Protein AF-A0A1T4RBI8-F1 (afdb_monomer)

Foldseek 3Di:
DQDPVNVCVVPDDPDDPQKDFPDWDADPVVRDIDTDIDGPDQWDADPNDTDGDDDPVVVVD

Nearest PDB structures (foldseek):
  8hl2-assembly1_S27E  TM=2.124E-01  e=9.469E+00  Sulfolobus acidocaldarius DSM 639

Sequence (61 aa):
MMTTEDILSKLLLHNNNDWEIENVTCDDSTEEIHIMLKYRYDTIKVEEKEFPIFDFRHERS

Radius of gyration: 14.95 Å; Cα contacts (8 Å, |Δi|>4): 52; chains: 1; bounding box: 37×26×37 Å

Mean predicted aligned error: 9.12 Å

Secondary structure (DSSP, 8-state):
---HHHHHHHHS-S--TTEEEEEEEEETTTTEEEEEEEESSSEEEETTEEEE----GGGG-

Organism: NCBI:txid28136

Structure (mmCIF, N/CA/C/O backbone):
data_AF-A0A1T4RBI8-F1
#
_entry.id   AF-A0A1T4RBI8-F1
#
loop_
_atom_site.group_PDB
_atom_site.id
_atom_site.type_symbol
_atom_site.label_atom_id
_atom_site.label_alt_id
_atom_site.label_comp_id
_atom_site.label_asym_id
_atom_site.label_entity_id
_atom_site.label_seq_id
_atom_site.pdbx_PDB_ins_code
_atom_site.Cartn_x
_atom_site.Cartn_y
_atom_site.Cartn_z
_atom_site.occupancy
_atom_site.B_iso_or_equiv
_atom_site.auth_seq_id
_atom_site.auth_comp_id
_atom_site.auth_asym_id
_atom_site.auth_atom_id
_atom_site.pdbx_PDB_model_num
ATOM 1 N N . MET A 1 1 ? -5.819 14.134 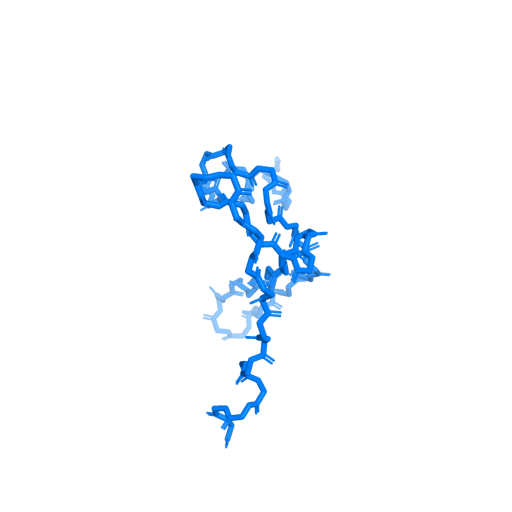22.634 1.00 51.06 1 MET A N 1
ATOM 2 C CA . MET A 1 1 ? -6.485 13.175 21.730 1.00 51.06 1 MET A CA 1
ATOM 3 C C . MET A 1 1 ? -5.451 12.752 20.717 1.00 51.06 1 MET A C 1
ATOM 5 O O . MET A 1 1 ? -4.746 13.627 20.241 1.00 51.06 1 MET A O 1
ATOM 9 N N . MET A 1 2 ? -5.310 11.452 20.481 1.00 51.62 2 MET A N 1
ATOM 10 C CA . MET A 1 2 ? -4.399 10.911 19.474 1.00 51.62 2 MET A CA 1
ATOM 11 C C . MET A 1 2 ? -5.145 10.939 18.138 1.00 51.62 2 MET A C 1
ATOM 13 O O . MET A 1 2 ? -6.274 10.451 18.088 1.00 51.62 2 MET A O 1
ATOM 17 N N . THR A 1 3 ? -4.594 11.591 17.117 1.00 71.25 3 THR A N 1
ATOM 18 C CA . THR A 1 3 ? -5.262 11.701 15.814 1.00 71.25 3 THR A CA 1
ATOM 19 C C . THR A 1 3 ? -4.961 10.491 14.939 1.00 71.25 3 THR A C 1
ATOM 21 O O . THR A 1 3 ? -4.056 9.700 15.217 1.00 71.25 3 THR A O 1
ATOM 24 N N . THR A 1 4 ? -5.714 10.338 13.853 1.00 54.38 4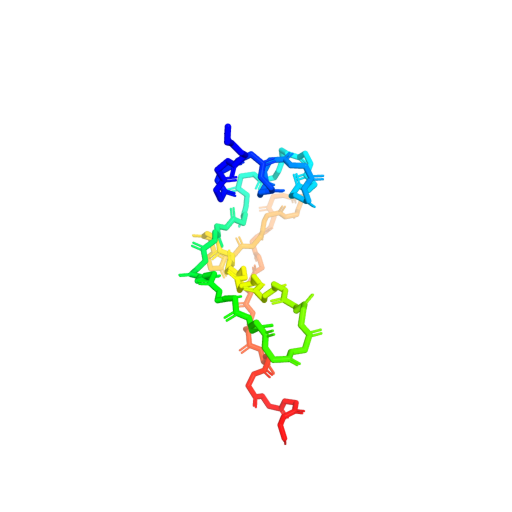 THR A N 1
ATOM 25 C CA . THR A 1 4 ? -5.436 9.316 12.842 1.00 54.38 4 THR A CA 1
ATOM 26 C C . THR A 1 4 ? -4.013 9.469 12.295 1.00 54.38 4 THR A C 1
ATOM 28 O O . THR A 1 4 ? -3.315 8.472 12.131 1.00 54.38 4 THR A O 1
ATOM 31 N N . GLU A 1 5 ? -3.519 10.701 12.119 1.00 59.94 5 GLU A N 1
ATOM 32 C CA . GLU A 1 5 ? -2.128 10.963 11.724 1.00 59.94 5 GLU A CA 1
ATOM 33 C C . GLU A 1 5 ? -1.103 10.491 12.777 1.00 59.94 5 GLU A C 1
ATOM 35 O O . GLU A 1 5 ? -0.045 9.964 12.421 1.00 59.94 5 GLU A O 1
ATOM 40 N N . ASP A 1 6 ? -1.417 10.598 14.073 1.00 61.34 6 ASP A N 1
ATOM 41 C CA . ASP A 1 6 ? -0.550 10.119 15.161 1.00 61.34 6 ASP A CA 1
ATOM 42 C C . ASP A 1 6 ? -0.452 8.584 15.216 1.00 61.34 6 ASP A C 1
ATOM 44 O O . ASP A 1 6 ? 0.569 8.036 15.637 1.00 61.34 6 ASP A O 1
ATOM 48 N N . ILE A 1 7 ? -1.510 7.875 14.814 1.00 63.66 7 ILE A N 1
ATOM 49 C CA . ILE A 1 7 ? -1.528 6.407 14.719 1.00 63.66 7 ILE A CA 1
ATOM 50 C C . ILE A 1 7 ? -0.758 5.964 13.471 1.00 63.66 7 ILE A C 1
ATOM 52 O O . ILE A 1 7 ? 0.123 5.104 13.548 1.00 63.66 7 ILE A O 1
ATOM 56 N N . LEU A 1 8 ? -1.036 6.605 12.334 1.00 59.75 8 LEU A N 1
ATOM 57 C CA . LEU A 1 8 ? -0.381 6.327 11.058 1.00 59.75 8 LEU A CA 1
ATOM 58 C C . LEU A 1 8 ? 1.131 6.570 11.130 1.00 59.75 8 LEU A C 1
ATOM 60 O O . LEU A 1 8 ? 1.894 5.735 10.662 1.00 59.75 8 LEU A O 1
ATOM 64 N N . SER A 1 9 ? 1.588 7.641 11.785 1.00 61.28 9 SER A N 1
ATOM 65 C CA . SER A 1 9 ? 3.024 7.930 11.948 1.00 61.28 9 SER A CA 1
ATOM 66 C C . SER A 1 9 ? 3.786 6.906 12.803 1.00 61.28 9 SER A C 1
ATOM 68 O O . SER A 1 9 ? 5.004 6.796 12.677 1.00 61.28 9 SER A O 1
ATOM 70 N N . LYS A 1 10 ? 3.089 6.145 13.659 1.00 63.50 10 LYS A N 1
ATOM 71 C CA . LYS A 1 10 ? 3.676 5.078 14.489 1.00 63.50 10 LYS A CA 1
ATOM 72 C C . LYS A 1 10 ? 3.622 3.697 13.832 1.00 63.50 10 LYS A C 1
ATOM 74 O O . LYS A 1 10 ? 4.442 2.849 14.170 1.00 63.50 10 LYS A O 1
ATOM 79 N N . LEU A 1 11 ? 2.662 3.468 12.931 1.00 61.38 11 LEU A N 1
ATOM 80 C CA . LEU A 1 11 ? 2.491 2.209 12.192 1.00 61.38 11 LEU A CA 1
ATOM 81 C C . LEU A 1 11 ? 3.271 2.187 10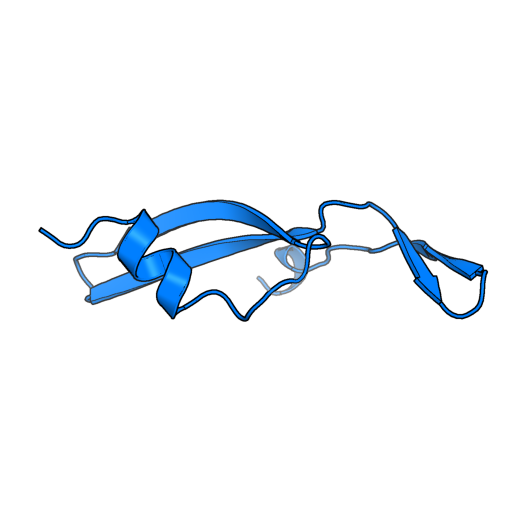.872 1.00 61.38 11 LEU A C 1
ATOM 83 O O . LEU A 1 11 ? 3.771 1.141 10.459 1.00 61.38 11 LEU A O 1
ATOM 87 N N . LEU A 1 12 ? 3.361 3.331 10.193 1.00 57.34 12 LEU A N 1
ATOM 88 C CA . LEU A 1 12 ? 3.968 3.430 8.875 1.00 57.34 12 LEU A CA 1
ATOM 89 C C . LEU A 1 12 ? 5.483 3.544 9.014 1.00 57.34 12 LEU A C 1
ATOM 91 O O . LEU A 1 12 ? 6.040 4.606 9.288 1.00 57.34 12 LEU A O 1
ATOM 95 N N . LEU A 1 13 ? 6.115 2.383 8.826 1.00 56.16 13 LEU A N 1
ATOM 96 C CA . LEU A 1 13 ? 7.514 2.175 8.474 1.00 56.16 13 LEU A CA 1
ATOM 97 C C . LEU A 1 13 ? 8.136 3.420 7.832 1.00 56.16 13 LEU A C 1
ATOM 99 O O . LEU A 1 13 ? 7.713 3.884 6.775 1.00 56.16 13 LEU A O 1
ATOM 103 N N . HIS A 1 14 ? 9.156 3.932 8.511 1.00 47.75 14 HIS A N 1
ATOM 104 C CA . HIS A 1 14 ? 10.006 5.031 8.091 1.00 47.75 14 HIS A CA 1
ATOM 105 C C . HIS A 1 14 ? 10.213 5.117 6.568 1.00 47.75 14 HIS A C 1
ATOM 107 O O . HIS A 1 14 ? 10.752 4.199 5.957 1.00 47.75 14 HIS A O 1
ATOM 113 N N . ASN A 1 15 ? 9.911 6.291 6.005 1.00 48.97 15 ASN A N 1
ATOM 114 C CA . ASN A 1 15 ? 10.625 6.863 4.861 1.00 48.97 15 ASN A CA 1
ATOM 115 C C . ASN A 1 15 ? 10.766 5.960 3.624 1.00 48.97 15 ASN A C 1
ATOM 117 O O . ASN A 1 15 ? 11.873 5.802 3.108 1.00 48.97 15 ASN A O 1
ATOM 121 N N . ASN A 1 16 ? 9.664 5.450 3.070 1.00 60.50 16 ASN A N 1
ATOM 122 C CA . ASN A 1 16 ? 9.693 5.152 1.642 1.00 60.50 16 ASN A CA 1
ATOM 123 C C . ASN A 1 16 ? 8.668 5.989 0.868 1.00 60.50 16 ASN A C 1
ATOM 125 O O . ASN A 1 16 ? 7.467 5.747 0.938 1.00 60.50 16 ASN A O 1
ATOM 129 N N . ASN A 1 17 ? 9.176 6.987 0.134 1.00 69.69 17 ASN A N 1
ATOM 130 C CA . ASN A 1 17 ? 8.409 7.872 -0.754 1.00 69.69 17 ASN A CA 1
ATOM 131 C C . ASN A 1 17 ? 7.749 7.127 -1.926 1.00 69.69 17 ASN A C 1
ATOM 133 O O . ASN A 1 17 ? 6.995 7.740 -2.685 1.00 69.69 17 ASN A O 1
ATOM 137 N N . ASP A 1 18 ? 8.046 5.8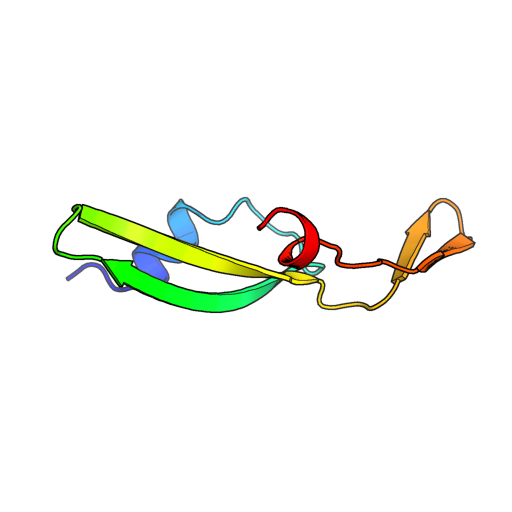39 -2.069 1.00 76.44 18 ASP A N 1
ATOM 138 C CA . ASP A 1 18 ? 7.506 4.961 -3.098 1.00 76.44 18 ASP A CA 1
ATOM 139 C C . ASP A 1 18 ? 6.062 4.530 -2.821 1.00 76.44 18 ASP A C 1
ATOM 141 O O . ASP A 1 18 ? 5.385 4.078 -3.741 1.00 76.44 18 ASP A O 1
ATOM 145 N N . TRP A 1 19 ? 5.581 4.662 -1.581 1.00 78.88 19 TRP A N 1
ATOM 146 C CA . TRP A 1 19 ? 4.234 4.261 -1.179 1.00 78.88 19 TRP A CA 1
ATOM 147 C C . TRP A 1 19 ? 3.401 5.460 -0.743 1.00 78.88 19 TRP A C 1
ATOM 149 O O . TRP A 1 19 ? 3.883 6.380 -0.082 1.00 78.88 19 TRP A O 1
ATOM 159 N N . GLU A 1 20 ? 2.120 5.422 -1.076 1.00 80.75 20 GLU A N 1
ATOM 160 C CA . GLU A 1 20 ? 1.130 6.382 -0.616 1.00 80.75 20 GLU A CA 1
ATOM 161 C C . GLU A 1 20 ? -0.077 5.663 -0.015 1.00 80.75 20 GLU A C 1
ATOM 163 O O . GLU A 1 20 ? -0.437 4.551 -0.408 1.00 80.75 20 GLU A O 1
ATOM 168 N N . ILE A 1 21 ? -0.686 6.302 0.981 1.00 82.88 21 ILE A N 1
ATOM 169 C CA . ILE A 1 21 ? -1.918 5.806 1.583 1.00 82.88 21 ILE A CA 1
ATOM 170 C C . ILE A 1 21 ? -3.042 6.072 0.589 1.00 82.88 21 ILE A C 1
ATOM 172 O O . ILE A 1 21 ? -3.312 7.218 0.235 1.00 82.88 21 ILE A O 1
ATOM 176 N N . GLU A 1 22 ? -3.683 5.005 0.137 1.00 83.81 22 GLU A N 1
ATOM 177 C CA . GLU A 1 22 ? -4.851 5.079 -0.730 1.00 83.81 22 GLU A CA 1
ATOM 178 C C . GLU A 1 22 ? -6.125 5.268 0.089 1.00 83.81 22 GLU A C 1
ATOM 180 O O . GLU A 1 22 ? -6.968 6.093 -0.257 1.00 83.81 22 GLU A O 1
ATOM 185 N N . ASN A 1 23 ? -6.254 4.521 1.189 1.00 83.81 23 ASN A N 1
ATOM 186 C CA . ASN A 1 23 ? -7.427 4.565 2.049 1.00 83.81 23 ASN A CA 1
ATOM 187 C C . ASN A 1 23 ? -7.095 4.125 3.481 1.00 83.81 23 ASN A C 1
ATOM 189 O O . ASN A 1 23 ? -6.184 3.324 3.700 1.00 83.81 23 ASN A O 1
ATOM 193 N N . VAL A 1 24 ? -7.868 4.619 4.445 1.00 85.00 24 VAL A N 1
ATOM 194 C CA . VAL A 1 24 ? -7.827 4.182 5.844 1.00 85.00 24 VAL A CA 1
ATOM 195 C C . VAL A 1 24 ? -9.256 3.965 6.310 1.00 85.00 24 VAL A C 1
ATOM 197 O O . VAL A 1 24 ? -10.076 4.878 6.234 1.00 85.00 24 VAL A O 1
ATOM 200 N N . THR A 1 25 ? -9.551 2.772 6.814 1.00 88.50 25 THR A N 1
ATOM 201 C CA . THR A 1 25 ? -10.854 2.442 7.396 1.00 88.50 25 THR A CA 1
ATOM 202 C C . THR A 1 25 ? -10.672 1.891 8.801 1.00 88.50 25 THR A C 1
ATOM 204 O O . THR A 1 25 ? -9.746 1.128 9.065 1.00 88.50 25 THR A O 1
ATOM 207 N N . CYS A 1 26 ? -11.553 2.300 9.709 1.00 89.88 26 CYS A N 1
ATOM 208 C CA . CYS A 1 26 ? -11.616 1.780 11.070 1.00 89.88 26 CYS A CA 1
ATOM 209 C C . CYS A 1 26 ? -12.789 0.805 11.150 1.00 89.88 26 CYS A C 1
ATOM 211 O O . CYS A 1 26 ? -13.900 1.165 10.755 1.00 89.88 26 CYS A O 1
ATOM 213 N N . ASP A 1 27 ? -12.533 -0.410 11.622 1.00 89.62 27 ASP A N 1
ATOM 214 C CA . ASP A 1 27 ? -13.564 -1.376 11.975 1.00 89.62 27 ASP A CA 1
ATOM 215 C C . ASP A 1 27 ? -13.670 -1.442 13.501 1.00 89.62 27 ASP A C 1
ATOM 217 O O . ASP A 1 27 ? -12.970 -2.194 14.181 1.00 89.62 27 ASP A O 1
ATOM 221 N N . ASP A 1 28 ? -14.572 -0.624 14.046 1.00 89.00 28 ASP A N 1
ATOM 222 C CA . ASP A 1 28 ? -14.829 -0.563 15.487 1.00 89.00 28 ASP A CA 1
ATOM 223 C C . ASP A 1 28 ? -15.451 -1.863 16.025 1.00 89.00 28 ASP A C 1
ATOM 225 O O . ASP A 1 28 ? -15.461 -2.084 17.234 1.00 89.00 28 ASP A O 1
ATOM 229 N N . SER A 1 29 ? -15.990 -2.727 15.154 1.00 90.81 29 SER A N 1
ATOM 230 C CA . SER A 1 29 ? -16.600 -3.993 15.570 1.00 90.81 29 SER A CA 1
ATOM 231 C C . SER A 1 29 ? -15.563 -5.069 15.883 1.00 90.81 29 SER A C 1
ATOM 233 O O . SER A 1 29 ? -15.806 -5.924 16.737 1.00 90.81 29 SER A O 1
ATOM 235 N N . THR A 1 30 ? -14.405 -5.005 15.225 1.00 92.50 30 THR A N 1
ATOM 236 C CA . THR A 1 30 ? -13.277 -5.923 15.421 1.00 92.50 30 THR A CA 1
ATOM 237 C C . THR A 1 30 ? -12.077 -5.261 16.098 1.00 92.50 30 THR A C 1
ATOM 239 O O . THR A 1 30 ? -11.086 -5.939 16.357 1.00 92.50 30 THR A O 1
ATOM 242 N N . GLU A 1 31 ? -12.173 -3.968 16.432 1.00 91.06 31 GLU A N 1
ATOM 243 C CA . GLU A 1 31 ? -11.063 -3.147 16.938 1.00 91.06 31 GLU A CA 1
ATOM 244 C C . GLU A 1 31 ? -9.858 -3.131 15.974 1.00 91.06 31 GLU A C 1
ATOM 246 O O . GLU A 1 31 ? -8.696 -3.108 16.389 1.00 91.0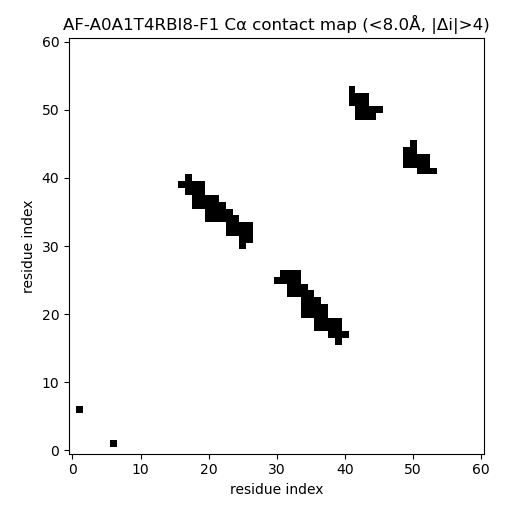6 31 GLU A O 1
ATOM 251 N N . GLU A 1 32 ? -10.128 -3.129 14.665 1.00 88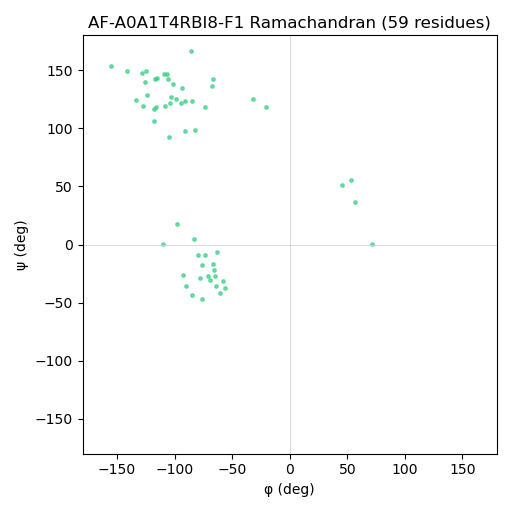.88 32 GLU A N 1
ATOM 252 C CA . GLU A 1 32 ? -9.107 -3.153 13.618 1.00 88.88 32 GLU A CA 1
ATOM 253 C C . GLU A 1 32 ? -9.005 -1.820 12.868 1.00 88.88 32 GLU A C 1
ATOM 255 O O . GLU A 1 32 ? -9.984 -1.119 12.620 1.00 88.88 32 GLU A O 1
ATOM 260 N N . ILE A 1 33 ? -7.789 -1.486 12.434 1.00 85.44 33 ILE A N 1
ATOM 261 C CA . ILE A 1 33 ? -7.535 -0.376 11.513 1.00 85.44 33 ILE A CA 1
ATOM 262 C C . ILE A 1 33 ? -6.974 -0.972 10.230 1.00 85.44 33 ILE A C 1
ATOM 264 O O . ILE A 1 33 ? -5.903 -1.580 10.231 1.00 85.44 33 ILE A O 1
ATOM 268 N N . HIS A 1 34 ? -7.687 -0.792 9.123 1.00 85.62 34 HIS A N 1
ATOM 269 C CA . HIS A 1 34 ? -7.253 -1.245 7.808 1.00 85.62 34 HIS A CA 1
ATOM 270 C C . HIS A 1 34 ? -6.649 -0.071 7.047 1.00 85.62 34 HIS A C 1
ATOM 272 O O . HIS A 1 34 ? -7.272 0.978 6.877 1.00 85.62 34 HIS A O 1
ATOM 278 N N . ILE A 1 35 ? -5.417 -0.251 6.578 1.00 83.38 35 ILE A N 1
ATOM 279 C CA . ILE A 1 35 ? -4.686 0.753 5.805 1.00 83.38 35 ILE A CA 1
ATOM 280 C C . ILE A 1 35 ? -4.407 0.158 4.430 1.00 83.38 35 ILE A C 1
ATOM 282 O O . ILE A 1 35 ? -3.682 -0.830 4.305 1.00 83.38 35 ILE A O 1
ATOM 286 N N . MET A 1 36 ? -4.963 0.772 3.391 1.00 83.31 36 MET A N 1
ATOM 287 C CA . MET A 1 36 ? -4.640 0.441 2.011 1.00 83.31 36 MET A CA 1
ATOM 288 C C . MET A 1 36 ? -3.494 1.323 1.533 1.00 83.31 36 MET A C 1
ATOM 290 O O . MET A 1 36 ? -3.581 2.551 1.550 1.00 83.31 36 MET A O 1
ATOM 294 N N . LEU A 1 37 ? -2.421 0.679 1.084 1.00 81.38 37 LEU A N 1
ATOM 295 C CA . LEU A 1 37 ? -1.269 1.332 0.474 1.00 81.38 37 LEU A CA 1
ATOM 296 C C . LEU A 1 37 ? -1.282 1.090 -1.032 1.00 81.38 37 LEU A C 1
ATOM 298 O O . LEU A 1 37 ? -1.586 -0.021 -1.474 1.00 81.38 37 LEU A O 1
ATOM 302 N N . LYS A 1 38 ? -0.888 2.091 -1.812 1.00 81.94 38 LYS A N 1
ATOM 303 C CA . LYS A 1 38 ? -0.587 1.946 -3.237 1.00 81.94 38 LYS A CA 1
ATOM 304 C C . LYS A 1 38 ? 0.820 2.446 -3.523 1.00 81.94 38 LYS A C 1
ATOM 306 O O . LYS A 1 38 ? 1.332 3.323 -2.827 1.00 81.94 38 LYS A O 1
ATOM 311 N N . TYR A 1 39 ? 1.462 1.855 -4.523 1.00 82.44 39 TYR A N 1
ATOM 312 C CA . TYR A 1 39 ? 2.709 2.407 -5.029 1.00 82.44 39 TYR A CA 1
ATOM 313 C C . TYR A 1 39 ? 2.420 3.750 -5.699 1.00 82.44 39 TYR A C 1
ATOM 315 O O . TYR A 1 39 ? 1.453 3.882 -6.444 1.00 82.44 39 TYR A O 1
ATOM 323 N N . ARG A 1 40 ? 3.271 4.741 -5.438 1.00 83.25 40 ARG A N 1
ATOM 324 C CA . ARG A 1 40 ? 3.209 6.062 -6.071 1.00 83.25 40 ARG A CA 1
ATOM 325 C C . ARG A 1 40 ? 3.613 6.011 -7.547 1.00 83.25 40 ARG A C 1
ATOM 327 O O . ARG A 1 40 ? 3.208 6.872 -8.323 1.00 83.25 40 ARG A O 1
ATOM 334 N N . TYR A 1 41 ? 4.445 5.042 -7.914 1.00 85.88 41 TYR A N 1
ATOM 335 C CA . TYR A 1 41 ? 5.014 4.909 -9.249 1.00 85.88 41 TYR A CA 1
ATOM 336 C C . TYR A 1 41 ? 4.557 3.606 -9.897 1.00 85.88 41 TYR A C 1
ATOM 338 O O . TYR A 1 41 ? 4.521 2.568 -9.241 1.00 85.88 41 TYR A O 1
ATOM 346 N N . ASP A 1 42 ? 4.302 3.646 -11.204 1.00 86.62 42 ASP A N 1
ATOM 347 C CA . ASP A 1 42 ? 3.947 2.459 -11.996 1.00 86.62 42 ASP A CA 1
ATOM 348 C C . ASP A 1 42 ? 5.152 1.533 -12.252 1.00 86.62 42 ASP A C 1
ATOM 350 O O . ASP A 1 42 ? 5.010 0.425 -12.770 1.00 86.62 42 ASP A O 1
ATOM 354 N N . THR A 1 43 ? 6.361 1.983 -11.904 1.00 86.50 43 THR A N 1
ATOM 355 C CA . THR A 1 43 ? 7.622 1.277 -12.147 1.00 86.50 43 THR A CA 1
ATOM 356 C C . THR A 1 43 ? 8.589 1.424 -10.974 1.00 86.50 43 THR A C 1
ATOM 358 O O . THR A 1 43 ? 8.638 2.483 -10.350 1.00 86.50 43 THR A O 1
ATOM 361 N N . ILE A 1 44 ? 9.440 0.421 -10.743 1.00 83.19 44 ILE A N 1
ATOM 362 C CA . ILE A 1 44 ? 10.616 0.522 -9.862 1.00 83.19 44 ILE A CA 1
ATOM 363 C C . ILE A 1 44 ? 11.911 0.581 -10.673 1.00 83.19 44 ILE A C 1
ATOM 365 O O . ILE A 1 44 ? 12.022 -0.062 -11.718 1.00 83.19 44 ILE A O 1
ATOM 369 N N . LYS A 1 45 ? 12.916 1.307 -10.172 1.00 81.69 45 LYS A N 1
ATOM 370 C CA . LYS A 1 45 ? 14.249 1.384 -10.784 1.00 81.69 45 LYS A CA 1
ATOM 371 C C . LYS A 1 45 ? 15.252 0.531 -10.007 1.00 81.69 45 LYS A C 1
ATOM 373 O O . LYS A 1 45 ? 15.484 0.776 -8.827 1.00 81.69 45 LYS A O 1
ATOM 378 N N . VAL A 1 46 ? 15.884 -0.431 -10.678 1.00 81.94 46 VAL A N 1
ATOM 379 C CA . VAL A 1 46 ? 16.947 -1.285 -10.122 1.00 81.94 46 VAL A CA 1
ATOM 380 C C . VAL A 1 46 ? 18.147 -1.224 -11.056 1.00 81.94 46 VAL A C 1
ATOM 382 O O . VAL A 1 46 ? 18.022 -1.580 -12.224 1.00 81.94 46 VAL A O 1
ATOM 385 N N . GLU A 1 47 ? 19.292 -0.748 -10.553 1.00 80.62 47 GLU A N 1
ATOM 386 C CA . GLU A 1 47 ? 20.554 -0.656 -11.314 1.00 80.62 47 GLU A CA 1
ATOM 387 C C . GLU A 1 47 ? 20.352 -0.077 -12.729 1.00 80.62 47 GLU A C 1
ATOM 389 O O . GLU A 1 47 ? 20.738 -0.660 -13.738 1.00 80.62 47 GLU A O 1
ATOM 394 N N . GLU A 1 48 ? 19.669 1.071 -12.783 1.00 83.81 48 GLU A N 1
ATOM 395 C CA . GLU A 1 48 ? 19.343 1.827 -14.005 1.00 83.81 48 GLU A CA 1
ATOM 396 C C . GLU A 1 48 ? 18.283 1.227 -14.938 1.00 83.81 48 GLU A C 1
ATOM 398 O O . GLU A 1 48 ? 17.921 1.869 -15.923 1.00 83.81 48 GLU A O 1
ATOM 403 N N . LYS A 1 49 ? 17.707 0.070 -14.606 1.00 82.06 49 LYS A N 1
ATOM 404 C CA .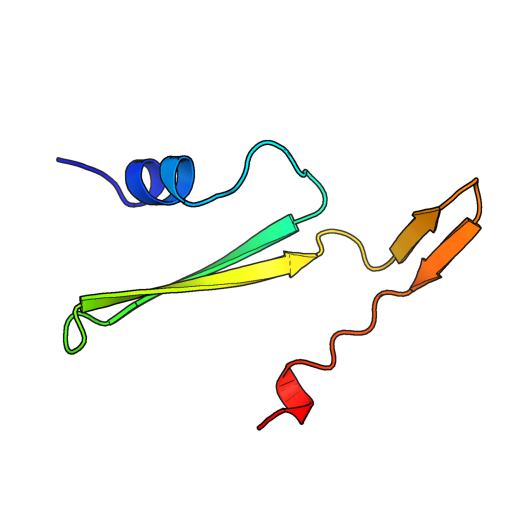 LYS A 1 49 ? 16.596 -0.530 -15.354 1.00 82.06 49 LYS A CA 1
ATOM 405 C C . LYS A 1 49 ? 15.262 -0.288 -14.663 1.00 82.06 49 LYS A C 1
ATOM 407 O O . LYS A 1 49 ? 15.161 -0.419 -13.445 1.00 82.06 49 LYS A O 1
ATOM 412 N N . GLU A 1 50 ? 14.246 0.043 -15.452 1.00 90.62 50 GLU A N 1
ATOM 413 C CA . GLU A 1 50 ? 12.869 0.207 -14.984 1.00 90.62 50 GLU A CA 1
ATOM 414 C C . GLU A 1 50 ? 12.084 -1.093 -15.160 1.00 90.62 50 GLU A C 1
ATOM 416 O O . GLU A 1 50 ? 12.149 -1.742 -16.207 1.00 90.62 50 GLU A O 1
ATOM 421 N N . PHE A 1 51 ? 11.338 -1.465 -14.124 1.00 84.69 51 PHE A N 1
ATOM 422 C CA . PHE A 1 51 ? 10.477 -2.641 -14.105 1.00 84.69 51 PHE A CA 1
ATOM 423 C C . PHE A 1 51 ? 9.050 -2.215 -13.757 1.00 84.69 51 PHE A C 1
ATOM 425 O O . PHE A 1 51 ? 8.880 -1.521 -12.753 1.00 84.69 51 PHE A O 1
ATOM 432 N N . PRO A 1 52 ? 8.030 -2.614 -14.536 1.00 89.12 52 PRO A N 1
ATOM 433 C CA . PRO A 1 52 ? 6.642 -2.299 -14.221 1.00 89.12 52 PRO A CA 1
ATOM 434 C C . PRO A 1 52 ? 6.188 -3.021 -12.952 1.00 89.12 52 PRO A C 1
ATOM 436 O O . PRO A 1 52 ? 6.537 -4.180 -12.717 1.00 89.12 52 PRO A O 1
ATOM 439 N N . ILE A 1 53 ? 5.381 -2.332 -12.152 1.00 84.06 53 ILE A N 1
ATOM 440 C CA . ILE A 1 53 ? 4.698 -2.904 -10.998 1.00 84.06 53 ILE A CA 1
ATOM 441 C C . ILE A 1 53 ? 3.310 -3.338 -11.453 1.00 84.06 53 ILE A C 1
ATOM 443 O O . ILE A 1 53 ? 2.515 -2.527 -11.918 1.00 84.06 53 ILE A O 1
ATOM 447 N N . PHE A 1 54 ? 3.003 -4.621 -11.290 1.00 81.38 54 PHE A N 1
ATOM 448 C CA . PHE A 1 54 ? 1.666 -5.142 -11.543 1.00 81.38 54 PHE A CA 1
ATOM 449 C 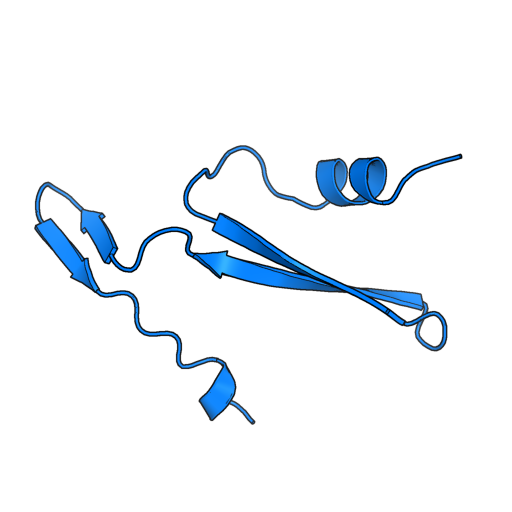C . PHE A 1 54 ? 0.987 -5.488 -10.222 1.00 81.38 54 PHE A C 1
ATOM 451 O O . PHE A 1 54 ? 1.472 -6.327 -9.458 1.00 81.38 54 PHE A O 1
ATOM 458 N N . ASP A 1 55 ? -0.139 -4.832 -9.957 1.00 76.44 55 ASP A N 1
ATOM 459 C CA . ASP A 1 55 ? -0.928 -5.062 -8.755 1.00 76.44 55 ASP A CA 1
ATOM 460 C C . ASP A 1 55 ? -1.992 -6.147 -8.974 1.00 76.44 55 ASP A C 1
ATOM 462 O O . ASP A 1 55 ? -3.092 -5.895 -9.465 1.00 76.44 55 ASP A O 1
ATOM 466 N N . PHE A 1 56 ? -1.665 -7.367 -8.553 1.00 78.00 56 PHE A N 1
ATOM 467 C CA . PHE A 1 56 ? -2.562 -8.526 -8.588 1.00 78.00 56 PHE A CA 1
ATOM 468 C C . PHE A 1 56 ? -3.248 -8.801 -7.244 1.00 78.00 56 PHE A C 1
A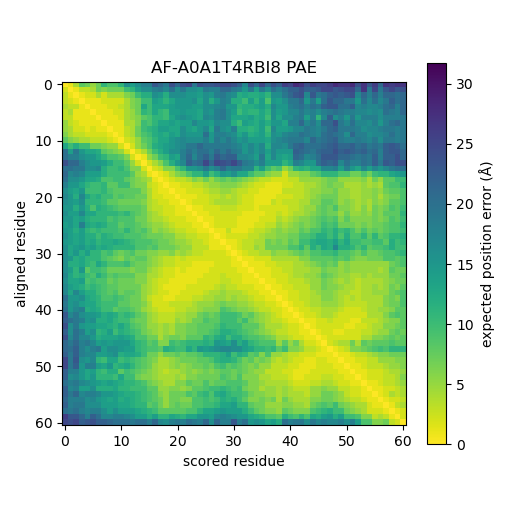TOM 470 O O . PHE A 1 56 ? -3.733 -9.906 -7.007 1.00 78.00 56 PHE A O 1
ATOM 477 N N . ARG A 1 57 ? -3.289 -7.833 -6.316 1.00 72.44 57 ARG A N 1
ATOM 478 C CA . ARG A 1 57 ? -3.939 -8.042 -5.007 1.00 72.44 57 ARG A CA 1
ATOM 479 C C . ARG A 1 57 ? -5.413 -8.437 -5.140 1.00 72.44 57 ARG A C 1
ATOM 481 O O . ARG A 1 57 ? -5.896 -9.218 -4.328 1.00 72.44 57 ARG A O 1
ATOM 488 N N . HIS A 1 58 ? -6.087 -7.961 -6.185 1.00 74.88 58 HIS A N 1
ATOM 489 C CA . HIS A 1 58 ? -7.475 -8.295 -6.500 1.00 74.88 58 HIS A CA 1
ATOM 490 C C . HIS A 1 58 ? -7.692 -9.777 -6.869 1.00 74.88 58 HIS A C 1
ATOM 492 O O . HIS A 1 58 ? -8.768 -10.308 -6.615 1.00 74.88 58 HIS A O 1
ATOM 498 N N . GLU A 1 59 ? -6.685 -10.473 -7.407 1.00 82.12 59 GLU A N 1
ATOM 499 C CA . GLU A 1 59 ? -6.797 -11.883 -7.829 1.00 82.12 59 GLU A CA 1
ATOM 500 C C . GLU A 1 59 ? -6.702 -12.886 -6.671 1.00 82.12 59 GLU A C 1
ATOM 502 O O . GLU A 1 59 ? -6.924 -14.077 -6.857 1.00 82.12 59 GLU A O 1
ATOM 507 N N . ARG A 1 60 ? -6.352 -12.425 -5.466 1.00 71.69 60 ARG A N 1
ATOM 508 C CA . ARG A 1 60 ? -6.245 -13.277 -4.270 1.00 71.69 60 ARG A CA 1
ATOM 509 C C . ARG A 1 60 ? -7.591 -13.507 -3.572 1.00 71.69 60 ARG A C 1
ATOM 511 O O . ARG A 1 60 ? -7.592 -14.068 -2.477 1.00 71.69 60 ARG A O 1
ATOM 518 N N . SER A 1 61 ? -8.682 -13.013 -4.165 1.00 56.28 61 SER A N 1
ATOM 519 C CA . SER A 1 61 ? -10.045 -13.105 -3.634 1.00 56.28 61 SER A CA 1
ATOM 520 C C . SER A 1 61 ? -10.732 -14.428 -3.958 1.00 56.28 61 SER A C 1
ATOM 522 O O . SER A 1 61 ? -10.457 -15.012 -5.029 1.00 56.28 61 SER A O 1
#

Solvent-accessible surface area (backbone atoms only — not comparable to full-atom values): 4136 Å² total; per-residue (Å²): 133,86,47,72,67,61,51,46,66,73,67,54,72,81,91,55,87,56,53,38,80,72,46,77,49,76,38,81,90,77,76,42,78,48,72,43,74,40,68,70,52,69,51,49,79,55,97,92,40,78,42,78,62,81,88,60,75,76,72,77,111

pLDDT: mean 76.27, std 12.56, range [47.75, 92.5]